Protein AF-A0A255HM75-F1 (afdb_monomer_lite)

pLDDT: mean 84.46, std 12.53, range [41.84, 95.75]

Secondary structure (DSSP, 8-state):
---TTS-S-----TTGGGTEEEEEEEEEE-TTSSSEEEEEEESSHHHHHHHHHHHH-HHHHHHHHTTTB-TTSPBPPEEEEEEEEE-TTSPEEEEEEEEEE-

Radius of gyration: 14.48 Å; chains: 1; bounding box: 38×29×44 Å

Sequence (102 aa):
MPLPQVSAMYEFSGTERATHGFAVLACTPNLSGNGHGLMIGGTSSVGTEAGMDFLLNRERLRAVLAKAVRPDGSVRPFEILLQCALRASGTTDVQVIGARIR

Foldseek 3Di:
DDDPQDDPDDDDDPVQLVFKWKKKWWWAQDPVNPGTDTDIDIPHPQRRVVSVVCVPPPVNVCVQQVVQQDPVRDGFIKMWMWIWGQDPVRDIDIDTRDMDGD

Structure (mmCIF, N/CA/C/O backbone):
data_AF-A0A255HM75-F1
#
_entry.id   AF-A0A255HM75-F1
#
loop_
_atom_site.group_PDB
_atom_site.id
_atom_site.type_symbol
_atom_site.label_atom_id
_atom_site.label_alt_id
_atom_site.label_comp_id
_atom_site.label_asym_id
_atom_site.label_entity_id
_atom_site.label_seq_id
_atom_site.pdbx_PDB_ins_code
_atom_site.Cartn_x
_atom_site.Cartn_y
_atom_site.Cartn_z
_atom_site.occupancy
_atom_site.B_iso_or_equiv
_atom_site.auth_seq_id
_atom_site.auth_comp_id
_atom_site.auth_asym_id
_atom_site.auth_atom_id
_atom_site.pdbx_PDB_model_num
ATOM 1 N N . MET A 1 1 ? 1.391 -17.332 7.923 1.00 41.84 1 MET A N 1
ATOM 2 C CA . MET A 1 1 ? 1.272 -17.889 6.560 1.00 41.84 1 MET A CA 1
ATOM 3 C C . MET A 1 1 ? 0.613 -16.858 5.656 1.00 41.84 1 MET A C 1
ATOM 5 O O . MET A 1 1 ? -0.269 -16.162 6.156 1.00 41.84 1 MET A O 1
ATOM 9 N N . PRO A 1 2 ? 1.019 -16.746 4.379 1.00 46.97 2 PRO A N 1
ATOM 10 C CA . PRO A 1 2 ? 0.271 -15.995 3.371 1.00 46.97 2 PRO A CA 1
ATOM 11 C C . PRO A 1 2 ? -1.150 -16.558 3.237 1.00 46.97 2 PRO A C 1
ATOM 13 O O . PRO A 1 2 ? -1.378 -17.738 3.508 1.00 46.97 2 PRO A O 1
ATOM 16 N N . LEU A 1 3 ? -2.111 -15.724 2.834 1.00 59.62 3 LEU A N 1
ATOM 17 C CA . LEU A 1 3 ? -3.429 -16.225 2.432 1.00 59.62 3 LEU A CA 1
ATOM 18 C C . LEU A 1 3 ? -3.267 -17.146 1.205 1.00 59.62 3 LEU A C 1
ATOM 20 O O . LEU A 1 3 ? -2.319 -16.939 0.449 1.00 59.62 3 LEU A O 1
ATOM 24 N N . PRO A 1 4 ? -4.190 -18.096 0.945 1.00 53.66 4 PRO A N 1
ATOM 25 C CA . PRO A 1 4 ? -4.064 -19.093 -0.134 1.00 53.66 4 PRO A CA 1
ATOM 26 C C . PRO A 1 4 ? -3.847 -18.534 -1.553 1.00 53.66 4 PRO A C 1
ATOM 28 O O . PRO A 1 4 ? -3.615 -19.294 -2.481 1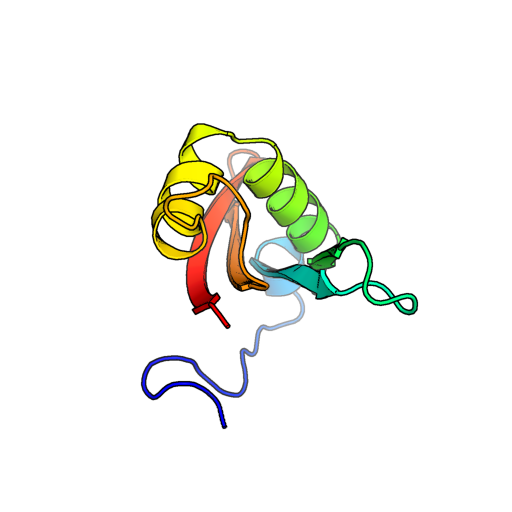.00 53.66 4 PRO A O 1
ATOM 31 N N . GLN A 1 5 ? -3.961 -17.216 -1.724 1.00 57.84 5 GLN A N 1
ATOM 32 C CA . GLN A 1 5 ? -3.948 -16.501 -3.002 1.00 57.84 5 GLN A CA 1
ATOM 33 C C . GLN A 1 5 ? -2.777 -15.503 -3.099 1.00 57.84 5 GLN A C 1
ATOM 35 O O . GLN A 1 5 ? -2.682 -14.767 -4.074 1.00 57.84 5 GLN A O 1
ATOM 40 N N . VAL A 1 6 ? -1.902 -15.445 -2.085 1.00 50.78 6 VAL A N 1
ATOM 41 C CA . VAL A 1 6 ? -0.773 -14.504 -2.008 1.00 50.78 6 VAL A CA 1
ATOM 42 C C . VAL A 1 6 ? 0.534 -15.296 -2.006 1.00 50.78 6 VAL A C 1
ATOM 44 O O . VAL A 1 6 ? 0.735 -16.151 -1.143 1.00 50.78 6 VAL A O 1
ATOM 47 N N . SER A 1 7 ? 1.428 -15.010 -2.956 1.00 74.88 7 SER A N 1
ATOM 48 C CA . SER A 1 7 ? 2.747 -15.650 -3.018 1.00 74.88 7 SER A CA 1
ATOM 49 C C . SER A 1 7 ? 3.621 -15.231 -1.838 1.00 74.88 7 SER A C 1
ATOM 51 O O . SER A 1 7 ? 3.587 -14.088 -1.387 1.00 74.88 7 SER A O 1
ATOM 53 N N . ALA A 1 8 ? 4.438 -16.163 -1.343 1.00 67.44 8 ALA A N 1
ATOM 54 C CA . ALA A 1 8 ? 5.392 -15.894 -0.266 1.00 67.44 8 ALA A CA 1
ATOM 55 C C . ALA A 1 8 ? 6.623 -15.100 -0.739 1.00 67.44 8 ALA A C 1
ATOM 57 O O . ALA A 1 8 ? 7.257 -14.419 0.062 1.00 67.44 8 ALA A O 1
ATOM 58 N N . MET A 1 9 ? 6.954 -15.186 -2.030 1.00 69.50 9 MET A N 1
ATOM 59 C CA . MET A 1 9 ? 8.060 -14.471 -2.661 1.00 69.50 9 MET A CA 1
ATOM 60 C C . MET A 1 9 ? 7.619 -13.926 -4.015 1.00 69.50 9 MET A C 1
ATOM 62 O O . MET A 1 9 ? 6.896 -14.591 -4.757 1.00 69.50 9 MET A O 1
ATOM 66 N N . TYR A 1 10 ? 8.090 -12.721 -4.323 1.00 65.69 10 TYR A N 1
ATOM 67 C CA . TYR A 1 10 ? 7.930 -12.086 -5.621 1.00 65.69 10 TYR A CA 1
ATOM 68 C C . TYR A 1 10 ? 9.319 -11.675 -6.115 1.00 65.69 10 TYR A C 1
ATOM 70 O O . TYR A 1 10 ? 9.947 -10.790 -5.533 1.00 65.69 10 TYR A O 1
ATOM 78 N N . GLU A 1 11 ? 9.820 -12.355 -7.145 1.00 66.44 11 GLU A N 1
ATOM 79 C CA . GLU A 1 11 ? 11.144 -12.102 -7.721 1.00 66.44 11 GLU A CA 1
ATOM 80 C C . GLU A 1 11 ? 11.056 -11.192 -8.950 1.00 66.44 11 GLU A C 1
ATOM 82 O O . GLU A 1 11 ? 10.060 -11.191 -9.671 1.00 66.44 11 GLU A O 1
ATOM 87 N N . PHE A 1 12 ? 12.113 -10.413 -9.179 1.00 64.25 12 PHE A N 1
ATOM 88 C CA . PHE A 1 12 ? 12.310 -9.615 -10.390 1.00 64.25 12 PHE A CA 1
ATOM 89 C C . PHE A 1 12 ? 13.806 -9.368 -10.619 1.00 64.25 12 PHE A C 1
ATOM 91 O O . PHE A 1 12 ? 14.591 -9.246 -9.668 1.00 64.25 12 PHE A O 1
ATOM 98 N N . SER A 1 13 ? 14.204 -9.280 -11.887 1.00 64.44 13 SER A N 1
ATOM 99 C CA . SER A 1 13 ? 15.591 -9.053 -12.310 1.00 64.44 13 SER A CA 1
ATOM 100 C C . SER A 1 13 ? 16.042 -7.589 -12.139 1.00 64.44 13 SER A C 1
ATOM 102 O O . SER A 1 13 ? 15.245 -6.677 -11.907 1.00 64.44 13 SER A O 1
ATOM 104 N N . GLY A 1 14 ? 17.352 -7.329 -12.241 1.00 60.41 14 GLY A N 1
ATOM 105 C CA . GLY A 1 14 ? 17.928 -5.988 -12.047 1.00 60.41 14 GLY A CA 1
ATOM 106 C C . GLY A 1 14 ? 17.473 -4.935 -13.070 1.00 60.41 14 GLY A C 1
ATOM 107 O O . GLY A 1 14 ? 17.343 -3.768 -12.716 1.00 60.41 14 GLY A O 1
ATOM 108 N N . THR A 1 15 ? 17.179 -5.329 -14.309 1.00 60.41 15 THR A N 1
ATOM 109 C CA . THR A 1 15 ? 16.600 -4.453 -15.345 1.00 60.41 15 THR A CA 1
ATOM 110 C C . THR A 1 15 ? 15.104 -4.218 -15.129 1.00 60.41 15 THR A C 1
ATOM 112 O O . THR A 1 15 ? 14.610 -3.121 -15.387 1.00 60.41 15 THR A O 1
ATOM 115 N N . GLU A 1 16 ? 14.386 -5.201 -14.580 1.00 60.25 16 GLU A N 1
ATOM 116 C CA . GLU A 1 16 ? 12.980 -5.047 -14.191 1.00 60.25 16 GLU A CA 1
ATOM 117 C C . GLU A 1 16 ? 12.808 -4.118 -12.985 1.00 60.25 16 GLU A C 1
ATOM 119 O O . GLU A 1 16 ? 11.821 -3.399 -12.950 1.00 60.25 16 GLU A O 1
ATOM 124 N N . ARG A 1 17 ? 13.778 -4.009 -12.061 1.00 58.91 17 ARG A N 1
ATOM 125 C CA . ARG A 1 17 ? 13.734 -3.061 -10.915 1.00 58.91 17 ARG A CA 1
ATOM 126 C C . ARG A 1 17 ? 13.451 -1.614 -11.284 1.00 58.91 17 ARG A C 1
ATOM 128 O O . ARG A 1 17 ? 12.870 -0.882 -10.483 1.00 58.91 17 ARG A O 1
ATOM 135 N N . ALA A 1 18 ? 13.923 -1.190 -12.453 1.00 65.25 18 ALA A N 1
ATOM 136 C CA . ALA A 1 18 ? 13.749 0.178 -12.920 1.00 65.25 18 ALA A CA 1
ATOM 137 C C . ALA A 1 18 ? 12.303 0.461 -13.349 1.00 65.25 18 ALA A C 1
ATOM 139 O O . ALA A 1 18 ? 11.885 1.614 -13.371 1.00 65.25 18 ALA A O 1
ATOM 140 N N . THR A 1 19 ? 11.542 -0.583 -13.692 1.00 70.69 19 THR A N 1
ATOM 141 C CA . THR A 1 19 ? 10.196 -0.454 -14.261 1.00 70.69 19 THR A CA 1
ATOM 142 C C . THR A 1 19 ? 9.127 -1.239 -13.514 1.00 70.69 19 THR A C 1
ATOM 144 O O . THR A 1 19 ? 7.953 -1.041 -13.780 1.00 70.69 19 THR A O 1
ATOM 147 N N . HIS A 1 20 ? 9.494 -2.103 -12.575 1.00 80.56 20 HIS A N 1
ATOM 148 C CA . HIS A 1 20 ? 8.602 -2.954 -11.803 1.00 80.56 20 HIS A CA 1
ATOM 149 C C . HIS A 1 20 ? 9.039 -2.968 -10.337 1.00 80.56 20 HIS A C 1
ATOM 151 O O . HIS A 1 20 ? 10.228 -2.969 -10.009 1.00 80.56 20 HIS A O 1
ATOM 157 N N . GLY A 1 21 ? 8.063 -2.982 -9.439 1.00 87.56 21 GLY A N 1
ATOM 158 C CA . GLY A 1 21 ? 8.301 -3.049 -8.005 1.00 87.56 21 GLY A CA 1
ATOM 159 C C . GLY A 1 21 ? 7.044 -3.424 -7.242 1.00 87.56 21 GLY A C 1
ATOM 160 O O . GLY A 1 21 ? 5.963 -3.558 -7.814 1.00 87.56 21 GLY A O 1
ATOM 161 N N . PHE A 1 22 ? 7.193 -3.577 -5.935 1.00 92.12 22 PHE A N 1
ATOM 162 C CA . PHE A 1 22 ? 6.078 -3.780 -5.022 1.00 92.12 22 PHE A CA 1
ATOM 163 C C . PHE A 1 22 ? 6.052 -2.672 -3.987 1.00 92.12 22 PHE A C 1
ATOM 165 O O . PHE A 1 22 ? 7.094 -2.099 -3.660 1.00 92.12 22 PHE A O 1
ATOM 172 N N . ALA A 1 23 ? 4.869 -2.407 -3.450 1.00 95.12 23 ALA A N 1
ATOM 173 C CA . ALA A 1 23 ? 4.694 -1.524 -2.312 1.00 95.12 23 ALA A CA 1
ATOM 174 C C . ALA A 1 23 ? 3.736 -2.132 -1.297 1.00 95.12 23 ALA A C 1
ATOM 176 O O . ALA A 1 23 ? 2.775 -2.813 -1.658 1.00 95.12 23 ALA A O 1
ATOM 177 N N . VAL A 1 24 ? 3.992 -1.866 -0.022 1.00 95.75 24 VAL A N 1
ATOM 178 C CA . VAL A 1 24 ? 3.087 -2.209 1.071 1.00 95.75 24 VAL A CA 1
ATOM 179 C C . VAL A 1 24 ? 2.574 -0.931 1.709 1.00 95.75 24 VAL A C 1
ATOM 181 O O . VAL A 1 24 ? 3.357 -0.043 2.044 1.00 95.75 24 VAL A O 1
ATOM 184 N N . LEU A 1 25 ? 1.256 -0.864 1.894 1.00 95.38 25 LEU A N 1
ATOM 185 C CA . LEU A 1 25 ? 0.595 0.128 2.735 1.00 95.38 25 LEU A CA 1
ATOM 186 C C . LEU A 1 25 ? 0.063 -0.592 3.969 1.00 95.38 25 LEU A C 1
ATOM 188 O O . LEU A 1 25 ? -0.735 -1.523 3.842 1.00 95.38 25 LEU A O 1
ATOM 192 N N . ALA A 1 26 ? 0.487 -0.165 5.153 1.00 95.19 26 ALA A N 1
ATOM 193 C CA . ALA A 1 26 ? 0.097 -0.790 6.409 1.00 95.19 26 ALA A CA 1
ATOM 194 C C . ALA A 1 26 ? -0.428 0.246 7.403 1.00 95.19 26 ALA A C 1
ATOM 196 O O . ALA A 1 26 ? 0.272 1.193 7.749 1.00 95.19 26 ALA A O 1
ATOM 197 N N . CYS A 1 27 ? -1.652 0.046 7.886 1.00 94.12 27 CYS A N 1
ATOM 198 C CA . CYS A 1 27 ? -2.209 0.778 9.018 1.00 94.12 27 CYS A CA 1
ATOM 199 C C . CYS A 1 27 ? -2.118 -0.114 10.256 1.00 94.12 27 CYS A C 1
ATOM 201 O O . CYS A 1 27 ? -2.788 -1.148 10.328 1.00 94.12 27 CYS A O 1
ATOM 203 N N . THR A 1 28 ? -1.282 0.265 11.220 1.00 93.06 28 THR A N 1
ATOM 204 C CA . THR A 1 28 ? -1.003 -0.524 12.428 1.00 93.06 28 THR A CA 1
ATOM 205 C C . THR A 1 28 ? -1.297 0.291 13.682 1.00 93.06 28 THR A C 1
ATOM 207 O O . THR A 1 28 ? -1.073 1.499 13.667 1.00 93.06 28 THR A O 1
ATOM 210 N N . PRO A 1 29 ? -1.746 -0.318 14.793 1.00 92.62 29 PRO A N 1
ATOM 211 C CA . PRO A 1 29 ? -1.834 0.385 16.071 1.00 92.62 29 PRO A CA 1
ATOM 212 C C . PRO A 1 29 ? -0.494 1.027 16.448 1.00 92.62 29 PRO A C 1
ATOM 214 O O . PRO A 1 29 ? 0.567 0.448 16.204 1.00 92.62 29 PRO A O 1
ATOM 217 N N . ASN A 1 30 ? -0.539 2.227 17.022 1.00 91.06 30 ASN A N 1
ATOM 218 C CA . ASN A 1 30 ? 0.649 2.868 17.578 1.00 91.06 30 ASN A CA 1
ATOM 219 C C . ASN A 1 30 ? 1.084 2.183 18.888 1.00 91.06 30 ASN A C 1
ATOM 221 O O . ASN A 1 30 ? 0.344 1.392 19.475 1.00 91.06 30 ASN A O 1
ATOM 225 N N . LEU A 1 31 ? 2.289 2.507 19.366 1.00 89.88 31 LEU A N 1
ATOM 226 C CA . LEU A 1 31 ? 2.864 1.885 20.568 1.00 89.88 31 LEU A CA 1
ATOM 227 C C . LEU A 1 31 ? 2.038 2.135 21.842 1.00 89.88 31 LEU A C 1
ATOM 229 O O . LEU A 1 31 ? 2.066 1.319 22.755 1.00 89.88 31 LEU A O 1
ATOM 233 N N . SER A 1 32 ? 1.295 3.243 21.900 1.00 91.88 32 SER A N 1
ATOM 234 C CA . SER A 1 32 ? 0.415 3.595 23.019 1.00 91.88 32 SER A CA 1
ATOM 235 C C . SER A 1 32 ? -0.985 2.975 22.931 1.00 91.88 32 SER A C 1
ATOM 237 O O . SER A 1 32 ? -1.778 3.152 23.851 1.00 91.88 32 SER A O 1
ATOM 239 N N . GLY A 1 33 ? -1.324 2.281 21.839 1.00 86.00 33 GLY A N 1
ATOM 240 C CA . GLY A 1 33 ? -2.625 1.634 21.632 1.00 86.00 33 GLY A CA 1
ATOM 241 C C . GLY A 1 33 ? -3.819 2.582 21.450 1.00 86.00 33 GLY A C 1
ATOM 242 O O . GLY A 1 33 ? -4.954 2.121 21.370 1.00 86.00 33 GLY A O 1
ATOM 243 N N . ASN A 1 34 ? -3.591 3.894 21.372 1.00 88.69 34 ASN A N 1
ATOM 244 C CA . ASN A 1 34 ? -4.635 4.924 21.284 1.00 88.69 34 ASN A CA 1
ATOM 245 C C . ASN A 1 34 ? -4.719 5.597 19.904 1.00 88.69 34 ASN A C 1
ATOM 247 O O . ASN A 1 34 ? -5.402 6.605 19.737 1.00 88.69 34 ASN A O 1
ATOM 251 N N . GLY A 1 35 ? -4.010 5.062 18.916 1.00 89.50 35 GLY A N 1
ATOM 252 C CA . GLY A 1 35 ? -3.978 5.593 17.563 1.00 89.50 35 GLY A CA 1
ATOM 253 C C . GLY A 1 35 ? -3.391 4.592 16.581 1.00 89.50 35 GLY A C 1
ATOM 254 O O . GLY A 1 35 ? -3.139 3.437 16.922 1.00 89.50 35 GLY A O 1
ATOM 255 N N . HIS A 1 36 ? -3.164 5.050 15.353 1.00 91.25 36 HIS A N 1
ATOM 256 C CA . HIS A 1 36 ? -2.595 4.235 14.286 1.00 91.25 36 HIS A CA 1
ATOM 257 C C . HIS A 1 36 ? -1.403 4.944 13.645 1.00 91.25 36 HIS A C 1
ATOM 259 O O . HIS A 1 36 ? -1.392 6.167 13.521 1.00 91.25 36 HIS A O 1
ATOM 265 N N . GLY A 1 37 ? -0.413 4.162 13.229 1.00 93.31 37 GLY A N 1
ATOM 266 C CA . GLY A 1 37 ? 0.607 4.565 12.275 1.00 93.31 37 GLY A CA 1
ATOM 267 C C . GLY A 1 37 ? 0.230 4.062 10.887 1.00 93.31 37 GLY A C 1
ATOM 268 O O . GLY A 1 37 ? -0.179 2.910 10.735 1.00 93.31 37 GLY A O 1
ATOM 269 N N . LEU A 1 38 ? 0.366 4.926 9.885 1.00 93.38 38 LEU A N 1
ATOM 270 C CA . LEU A 1 38 ? 0.281 4.542 8.483 1.00 93.38 38 LEU A CA 1
ATOM 271 C C . LEU A 1 38 ? 1.696 4.488 7.915 1.00 93.38 38 LEU A C 1
ATOM 273 O O . LEU A 1 38 ? 2.422 5.478 7.955 1.00 93.38 38 LEU A O 1
ATOM 277 N N . MET A 1 39 ? 2.077 3.325 7.407 1.00 94.12 39 MET A N 1
ATOM 278 C CA . MET A 1 39 ? 3.404 3.057 6.879 1.00 94.12 39 MET A CA 1
ATOM 279 C C . MET A 1 39 ? 3.313 2.690 5.403 1.00 94.12 39 MET A C 1
ATOM 281 O O . MET A 1 39 ? 2.382 2.005 4.977 1.00 94.12 39 MET A O 1
ATOM 285 N N . ILE A 1 40 ? 4.285 3.169 4.632 1.00 94.69 40 ILE A N 1
ATOM 286 C CA . ILE A 1 40 ? 4.366 2.984 3.186 1.00 94.69 40 ILE A CA 1
ATOM 287 C C . ILE A 1 40 ? 5.805 2.603 2.883 1.00 94.69 40 ILE A C 1
ATOM 289 O O . ILE A 1 40 ? 6.734 3.271 3.339 1.00 94.69 40 ILE A O 1
ATOM 293 N N . GLY A 1 41 ? 5.996 1.519 2.144 1.00 94.00 41 GLY A N 1
ATOM 294 C CA . GLY A 1 41 ? 7.328 1.060 1.776 1.00 94.00 41 GLY A CA 1
ATOM 295 C C . GLY A 1 41 ? 7.311 0.343 0.442 1.00 94.00 41 GLY A C 1
ATOM 296 O O . GLY A 1 41 ? 6.554 -0.611 0.266 1.00 94.00 41 GLY A O 1
ATOM 297 N N . GLY A 1 42 ? 8.143 0.807 -0.486 1.00 92.38 42 GLY A N 1
ATOM 298 C CA . GLY A 1 42 ?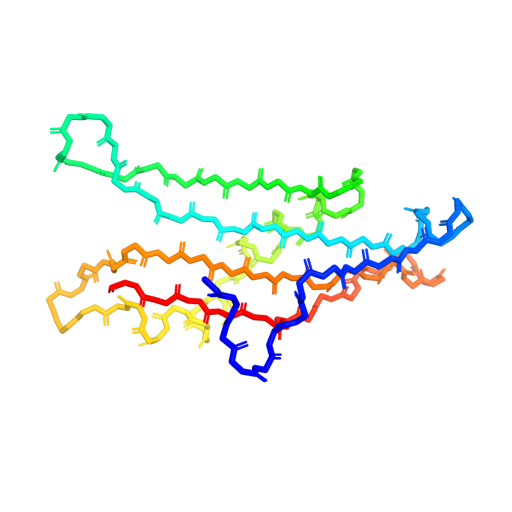 8.390 0.157 -1.764 1.00 92.38 42 GLY A CA 1
ATOM 299 C C . GLY A 1 42 ? 9.678 -0.664 -1.773 1.00 92.38 42 GLY A C 1
ATOM 300 O O . GLY A 1 42 ? 10.624 -0.377 -1.042 1.00 92.38 42 GLY A O 1
ATOM 301 N N . THR A 1 43 ? 9.752 -1.658 -2.657 1.00 91.25 43 THR A N 1
ATOM 302 C CA . THR A 1 43 ? 10.995 -2.400 -2.949 1.00 91.25 43 THR A CA 1
ATOM 303 C C . THR A 1 43 ? 11.960 -1.620 -3.855 1.00 91.25 43 THR A C 1
ATOM 305 O O . THR A 1 43 ? 13.069 -2.079 -4.123 1.00 91.25 43 THR A O 1
ATOM 308 N N . SER A 1 44 ? 11.531 -0.461 -4.359 1.00 86.12 44 SER A N 1
ATOM 309 C CA . SER A 1 44 ? 12.297 0.498 -5.159 1.00 86.12 44 SER A CA 1
ATOM 310 C C . SER A 1 44 ? 11.712 1.903 -4.975 1.00 86.12 44 SER A C 1
ATOM 312 O O . SER A 1 44 ? 10.608 2.050 -4.443 1.00 86.12 44 SER A O 1
ATOM 314 N N . SER A 1 45 ? 12.4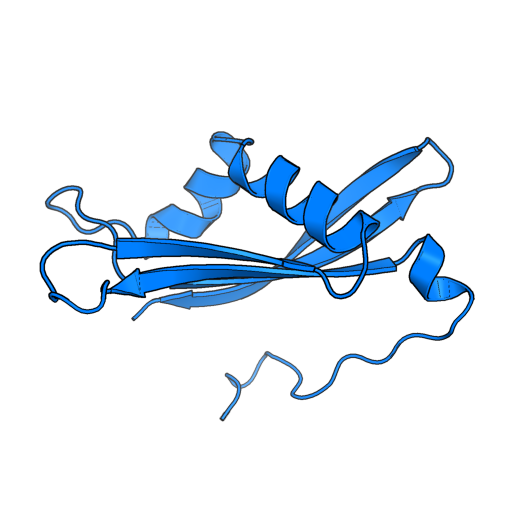14 2.941 -5.442 1.00 85.81 45 SER A N 1
ATOM 315 C CA . SER A 1 45 ? 11.890 4.316 -5.427 1.00 85.81 45 SER A CA 1
ATOM 316 C C . SER A 1 45 ? 10.570 4.434 -6.196 1.00 85.81 45 SER A C 1
ATOM 318 O O . SER A 1 45 ? 9.622 5.010 -5.674 1.00 85.81 45 SER A O 1
ATOM 320 N N . VAL A 1 46 ? 10.479 3.789 -7.370 1.00 84.81 46 VAL A N 1
ATOM 321 C CA . VAL A 1 46 ? 9.248 3.712 -8.181 1.00 84.81 46 VAL A CA 1
ATOM 322 C C . VAL A 1 46 ? 8.112 3.060 -7.393 1.00 84.81 46 VAL A C 1
ATOM 324 O O . VAL A 1 46 ? 6.986 3.542 -7.425 1.00 84.81 46 VAL A O 1
ATOM 327 N N . GLY A 1 47 ? 8.393 1.981 -6.654 1.00 89.50 47 GLY A N 1
ATOM 328 C CA . GLY A 1 47 ? 7.395 1.334 -5.802 1.00 89.50 47 GLY A CA 1
ATOM 329 C C . GLY A 1 47 ? 6.894 2.254 -4.686 1.00 89.50 47 GLY A C 1
ATOM 330 O O . GLY A 1 47 ? 5.691 2.346 -4.460 1.00 89.50 47 GLY A O 1
ATOM 331 N N . THR A 1 48 ? 7.795 2.968 -4.007 1.00 91.38 48 THR A N 1
ATOM 332 C CA . THR A 1 48 ? 7.414 3.895 -2.928 1.00 91.38 48 THR A CA 1
ATOM 333 C C . THR A 1 48 ? 6.558 5.044 -3.458 1.00 91.38 48 THR A C 1
ATOM 335 O O . THR A 1 48 ? 5.517 5.335 -2.874 1.00 91.38 48 THR A O 1
ATOM 338 N N . GLU A 1 49 ? 6.951 5.656 -4.576 1.00 90.69 49 GLU A N 1
ATOM 339 C CA . GLU A 1 49 ? 6.194 6.732 -5.228 1.00 90.69 49 GLU A CA 1
ATOM 340 C C . GLU A 1 49 ? 4.811 6.249 -5.682 1.00 90.69 49 GLU A C 1
ATOM 342 O O . GLU A 1 49 ? 3.796 6.835 -5.319 1.00 90.69 49 GLU A O 1
ATOM 347 N N . ALA A 1 50 ? 4.739 5.093 -6.343 1.00 91.06 50 ALA A N 1
ATOM 348 C CA . ALA A 1 50 ? 3.473 4.491 -6.751 1.00 91.06 50 ALA A CA 1
ATOM 349 C C . ALA A 1 50 ? 2.553 4.154 -5.564 1.00 91.06 50 ALA A C 1
ATOM 351 O O . ALA A 1 50 ? 1.331 4.297 -5.647 1.00 91.06 50 ALA A O 1
ATOM 352 N N . GLY A 1 51 ? 3.132 3.701 -4.447 1.00 93.56 51 GLY A N 1
ATOM 353 C CA . GLY A 1 51 ? 2.407 3.464 -3.201 1.00 93.56 51 GLY A CA 1
ATOM 354 C C . GLY A 1 51 ? 1.847 4.753 -2.595 1.00 93.56 51 GLY A C 1
ATOM 355 O O . GLY A 1 51 ? 0.704 4.758 -2.132 1.00 93.56 51 GLY A O 1
ATOM 356 N N . MET A 1 52 ? 2.612 5.849 -2.647 1.00 93.56 52 MET A N 1
ATOM 357 C CA . MET A 1 52 ? 2.147 7.184 -2.255 1.00 93.56 52 MET A CA 1
ATOM 358 C C . MET A 1 52 ? 1.004 7.671 -3.148 1.00 93.56 52 MET A C 1
ATOM 360 O O . MET A 1 52 ? -0.032 8.088 -2.632 1.00 93.56 52 MET A O 1
ATOM 364 N N . ASP A 1 53 ? 1.147 7.561 -4.467 1.00 92.69 53 ASP A N 1
ATOM 365 C CA . ASP A 1 53 ? 0.117 7.969 -5.427 1.00 92.69 53 ASP A CA 1
ATOM 366 C C . ASP A 1 53 ? -1.186 7.193 -5.226 1.00 92.69 53 ASP A C 1
ATOM 368 O O . ASP A 1 53 ? -2.280 7.765 -5.228 1.00 92.69 53 ASP A O 1
ATOM 372 N N . PHE A 1 54 ? -1.083 5.880 -4.999 1.00 92.94 54 PHE A N 1
ATOM 373 C CA . PHE A 1 54 ? -2.237 5.046 -4.684 1.00 92.94 54 PHE A CA 1
ATOM 374 C C . PHE A 1 54 ? -2.929 5.498 -3.394 1.00 92.94 54 PHE A C 1
ATOM 376 O O . PHE A 1 54 ? -4.157 5.587 -3.366 1.00 92.94 54 PHE A O 1
ATOM 383 N N . LEU A 1 55 ? -2.159 5.800 -2.341 1.00 92.50 55 LEU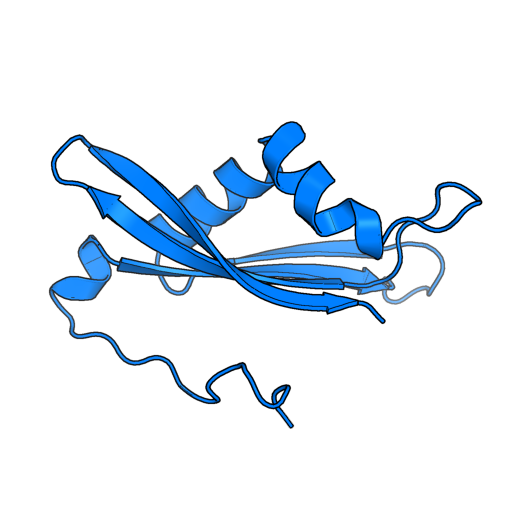 A N 1
ATOM 384 C CA . LEU A 1 55 ? -2.701 6.277 -1.069 1.00 92.50 55 LEU A CA 1
ATOM 385 C C . LEU A 1 55 ? -3.438 7.614 -1.226 1.00 92.50 55 LEU A C 1
ATOM 387 O O . LEU A 1 55 ? -4.496 7.809 -0.629 1.00 92.50 55 LEU A O 1
ATOM 391 N N . LEU A 1 56 ? -2.885 8.534 -2.014 1.00 92.50 56 LEU A N 1
ATOM 392 C CA . LEU A 1 56 ? -3.465 9.860 -2.231 1.00 92.50 56 LEU A CA 1
ATOM 393 C C . LEU A 1 56 ? -4.667 9.827 -3.190 1.00 92.50 56 LEU A C 1
ATOM 395 O O . LEU A 1 56 ? -5.494 10.742 -3.185 1.00 92.50 56 LEU A O 1
ATOM 399 N N . ASN A 1 57 ? -4.831 8.755 -3.970 1.00 92.62 57 ASN A N 1
ATOM 400 C CA . ASN A 1 57 ? -6.007 8.546 -4.805 1.00 92.62 57 ASN A CA 1
ATOM 401 C C . ASN A 1 57 ? -7.199 8.031 -3.979 1.00 92.62 57 ASN A C 1
ATOM 403 O O . ASN A 1 57 ? -7.389 6.828 -3.780 1.00 92.62 57 ASN A O 1
ATOM 407 N N . ARG A 1 58 ? -8.051 8.964 -3.539 1.00 90.25 58 ARG A N 1
ATOM 408 C CA . ARG A 1 58 ? -9.209 8.693 -2.671 1.00 90.25 58 ARG A CA 1
ATOM 409 C C . ARG A 1 58 ? -10.136 7.589 -3.186 1.00 90.25 58 ARG A C 1
ATOM 411 O O . ARG A 1 58 ? -10.580 6.772 -2.384 1.00 90.25 58 ARG A O 1
ATOM 418 N N . GLU A 1 59 ? -10.437 7.562 -4.483 1.00 91.69 59 GLU A N 1
ATOM 419 C CA . GLU A 1 59 ? -11.355 6.572 -5.066 1.00 91.69 59 GLU A CA 1
ATOM 420 C C . GLU A 1 59 ? -10.750 5.165 -5.033 1.00 91.69 59 GLU A C 1
ATOM 422 O O . GLU A 1 59 ? -11.381 4.218 -4.555 1.00 91.69 59 GLU A O 1
ATOM 427 N N . ARG A 1 60 ? -9.484 5.035 -5.454 1.00 90.50 60 ARG A N 1
ATOM 428 C CA . ARG A 1 60 ? -8.759 3.755 -5.420 1.00 90.50 60 ARG A CA 1
ATOM 429 C C . ARG A 1 60 ? -8.584 3.245 -3.993 1.00 90.50 60 ARG A C 1
ATOM 431 O O . ARG A 1 60 ? -8.848 2.073 -3.725 1.00 90.50 60 ARG A O 1
ATOM 438 N N . LEU A 1 61 ? -8.206 4.125 -3.066 1.00 89.50 61 LEU A N 1
ATOM 439 C CA . LEU A 1 61 ? -8.050 3.767 -1.661 1.00 89.50 61 LEU A CA 1
ATOM 440 C C . LEU A 1 61 ? -9.388 3.339 -1.045 1.00 89.50 61 LEU A C 1
ATOM 442 O O . LEU A 1 61 ? -9.461 2.304 -0.381 1.00 89.50 61 LEU A O 1
ATOM 446 N N . ARG A 1 62 ? -10.467 4.093 -1.289 1.00 89.44 62 ARG A N 1
ATOM 447 C CA . ARG A 1 62 ? -11.803 3.786 -0.761 1.00 89.44 62 ARG A CA 1
ATOM 448 C C . ARG A 1 62 ? -12.292 2.411 -1.212 1.00 89.44 62 ARG A C 1
ATOM 450 O O . ARG A 1 62 ? -12.876 1.699 -0.397 1.00 89.44 62 ARG A O 1
ATOM 457 N N . ALA A 1 63 ? -12.029 2.018 -2.458 1.00 88.50 63 ALA A N 1
ATOM 458 C CA . ALA A 1 63 ? -12.409 0.700 -2.969 1.00 88.50 63 ALA A CA 1
ATOM 459 C C . ALA A 1 63 ? -11.788 -0.450 -2.152 1.00 88.50 63 ALA A C 1
ATOM 461 O O . ALA A 1 63 ? -12.451 -1.456 -1.893 1.00 88.50 63 ALA A O 1
ATOM 462 N N . VAL A 1 64 ? -10.547 -0.287 -1.683 1.00 86.50 64 VAL A N 1
ATOM 463 C CA . VAL A 1 64 ? -9.869 -1.288 -0.842 1.00 86.50 64 VAL A CA 1
ATOM 464 C C . VAL A 1 64 ? -10.301 -1.180 0.621 1.00 86.50 64 VAL A C 1
ATOM 466 O O . VAL A 1 64 ? -10.575 -2.193 1.271 1.00 86.50 64 VAL A O 1
ATOM 469 N N . LEU A 1 65 ? -10.424 0.045 1.138 1.00 88.31 65 LEU A N 1
ATOM 470 C CA . LEU A 1 65 ? -10.797 0.301 2.530 1.00 88.31 65 LEU A CA 1
ATOM 471 C C . LEU A 1 65 ? -12.267 0.034 2.839 1.00 88.31 65 LEU A C 1
ATOM 473 O O . LEU A 1 65 ? -12.603 -0.090 4.014 1.00 88.31 65 LEU A O 1
ATOM 477 N N . ALA A 1 66 ? -13.136 -0.129 1.840 1.00 88.88 66 ALA A N 1
ATOM 478 C CA . ALA A 1 66 ? -14.543 -0.473 2.053 1.00 88.88 66 ALA A CA 1
ATOM 479 C C . ALA A 1 66 ? -14.721 -1.706 2.960 1.00 88.88 66 ALA A C 1
ATOM 481 O O . ALA A 1 66 ? -15.690 -1.793 3.706 1.00 88.88 66 ALA A O 1
ATOM 482 N N . LYS A 1 67 ? -13.757 -2.638 2.944 1.00 84.81 67 LYS A N 1
ATOM 483 C CA . LYS A 1 67 ? -13.740 -3.820 3.822 1.00 84.81 67 LYS A CA 1
ATOM 484 C C . LYS A 1 67 ? -13.111 -3.557 5.197 1.00 84.81 67 LYS A C 1
ATOM 486 O O . LYS A 1 67 ? -13.334 -4.330 6.126 1.00 84.81 67 LYS A O 1
ATOM 491 N N . ALA A 1 68 ? -12.303 -2.508 5.330 1.00 88.25 68 ALA A N 1
ATOM 492 C CA . ALA A 1 68 ? -11.587 -2.138 6.550 1.00 88.25 68 ALA A CA 1
ATOM 493 C C . ALA A 1 68 ? -12.377 -1.174 7.446 1.00 88.25 68 ALA A C 1
ATOM 495 O O . ALA A 1 68 ? -12.178 -1.180 8.660 1.00 88.25 68 ALA A O 1
ATOM 496 N N . VAL A 1 69 ? -13.264 -0.365 6.865 1.00 91.06 69 VAL A N 1
ATOM 497 C CA . VAL A 1 69 ? -14.111 0.587 7.594 1.00 91.06 69 VAL A CA 1
ATOM 498 C C . VAL A 1 69 ? -15.189 -0.168 8.376 1.00 91.06 69 VAL A C 1
ATOM 500 O O . VAL A 1 69 ? -15.896 -1.017 7.834 1.00 91.06 69 VAL A O 1
ATOM 503 N N . ARG A 1 70 ? -15.295 0.122 9.672 1.00 88.00 70 ARG A N 1
ATOM 504 C CA . ARG A 1 70 ? -16.345 -0.378 10.562 1.00 88.00 70 ARG A CA 1
ATOM 505 C C . ARG A 1 70 ? -17.627 0.456 10.405 1.00 88.00 70 ARG A C 1
ATOM 507 O O . ARG A 1 70 ? -17.557 1.594 9.941 1.00 88.00 70 ARG A O 1
ATOM 514 N N . PRO A 1 71 ? -18.793 -0.054 10.848 1.00 89.19 71 PRO A N 1
ATOM 515 C CA . PRO A 1 71 ? -20.041 0.716 10.847 1.00 89.19 71 PRO A CA 1
ATOM 516 C C . PRO A 1 71 ? -19.965 2.040 11.624 1.00 89.19 71 PRO A C 1
ATOM 518 O O . PRO A 1 71 ? -20.665 2.984 11.282 1.00 89.19 71 PRO A O 1
ATOM 521 N N . ASP A 1 72 ? -19.099 2.120 12.639 1.00 89.62 72 ASP A N 1
ATOM 522 C CA . ASP A 1 72 ? -18.855 3.329 13.437 1.00 89.62 72 ASP A CA 1
ATOM 523 C C . ASP A 1 72 ? -17.916 4.350 12.756 1.00 89.62 72 ASP A C 1
ATOM 525 O O . ASP A 1 72 ? -17.602 5.388 13.333 1.00 89.62 72 ASP A O 1
ATOM 529 N N . GLY A 1 73 ? -17.450 4.062 11.536 1.00 85.62 73 GLY A N 1
ATOM 530 C CA . GLY A 1 73 ? -16.537 4.910 10.770 1.00 85.62 73 GLY A CA 1
ATOM 531 C C . GLY A 1 73 ? -15.056 4.735 11.117 1.00 85.62 73 GLY A C 1
ATOM 532 O O . GLY A 1 73 ? -14.204 5.292 10.422 1.00 85.62 73 GLY A O 1
ATOM 533 N N . SER A 1 74 ? -14.712 3.942 12.136 1.00 87.31 74 SER A N 1
ATOM 534 C CA . SER A 1 74 ? -13.316 3.622 12.444 1.00 87.31 74 SER A CA 1
ATOM 535 C C . SER A 1 74 ? -12.718 2.664 11.411 1.00 87.31 74 SER A C 1
ATOM 537 O O . SER A 1 74 ? -13.411 1.853 10.796 1.00 87.31 74 SER A O 1
ATOM 539 N N . VAL A 1 75 ? -11.400 2.727 11.218 1.00 88.38 75 VAL A N 1
ATOM 540 C CA . VAL A 1 75 ? -10.684 1.861 10.271 1.00 88.38 75 VAL A CA 1
ATOM 541 C C . VAL A 1 75 ? -9.977 0.751 11.039 1.00 88.38 75 VAL A C 1
ATOM 543 O O . VAL A 1 75 ? -9.288 1.003 12.028 1.00 88.38 75 VAL A O 1
ATOM 546 N N . ARG A 1 76 ? -10.164 -0.497 10.608 1.00 91.75 76 ARG A N 1
ATOM 547 C CA . ARG A 1 76 ? -9.425 -1.650 11.136 1.00 91.75 76 ARG A CA 1
ATOM 548 C C . ARG A 1 76 ? -7.980 -1.630 10.644 1.00 91.75 76 ARG A C 1
ATOM 550 O O . ARG A 1 76 ? -7.758 -1.211 9.508 1.00 91.75 76 ARG A O 1
ATOM 557 N N . PRO A 1 77 ? -7.012 -2.130 11.433 1.00 93.50 77 PRO A N 1
ATOM 558 C CA . PRO A 1 77 ? -5.661 -2.336 10.938 1.00 93.50 77 PRO A CA 1
ATOM 559 C C . PRO A 1 77 ? -5.677 -3.158 9.649 1.00 93.50 77 PRO A C 1
ATOM 561 O O . PRO A 1 77 ? -6.413 -4.146 9.533 1.00 93.50 77 PRO A O 1
ATOM 564 N N . PHE A 1 78 ? -4.871 -2.748 8.678 1.00 93.88 78 PHE A N 1
ATOM 565 C CA . PHE A 1 78 ? -4.839 -3.380 7.367 1.00 93.88 78 PHE A CA 1
ATOM 566 C C . PHE A 1 78 ? -3.432 -3.397 6.787 1.00 93.88 78 PHE A C 1
ATOM 568 O O . PHE A 1 78 ? -2.600 -2.561 7.126 1.00 93.88 78 PHE A O 1
ATOM 575 N N . GLU A 1 79 ? -3.204 -4.334 5.875 1.00 95.31 79 GLU A N 1
ATOM 576 C CA . GLU A 1 79 ? -2.016 -4.436 5.031 1.00 95.31 79 GLU A CA 1
ATOM 577 C C . GLU A 1 79 ? -2.493 -4.603 3.583 1.00 95.31 79 GLU A C 1
ATOM 579 O O . GLU A 1 79 ? -3.321 -5.473 3.296 1.00 95.31 79 GLU A O 1
ATOM 584 N N . ILE A 1 80 ? -2.002 -3.768 2.672 1.00 94.81 80 ILE A N 1
ATOM 585 C CA . ILE A 1 80 ? -2.301 -3.827 1.238 1.00 94.81 80 ILE A CA 1
ATOM 586 C C . ILE A 1 80 ? -0.981 -4.022 0.506 1.00 94.81 80 ILE A C 1
ATOM 588 O O . ILE A 1 80 ? -0.050 -3.244 0.709 1.00 94.81 80 ILE A O 1
ATOM 592 N N . LEU A 1 81 ? -0.916 -5.044 -0.343 1.00 95.56 81 LEU A N 1
ATOM 593 C CA . LEU A 1 81 ? 0.209 -5.303 -1.231 1.00 95.56 81 LEU A CA 1
ATOM 594 C C . LEU A 1 81 ? -0.142 -4.828 -2.640 1.00 95.56 81 LEU A C 1
ATOM 596 O O . LEU A 1 81 ? -1.136 -5.265 -3.232 1.00 95.56 81 LEU A O 1
ATOM 600 N N . LEU A 1 82 ? 0.700 -3.950 -3.166 1.00 94.62 82 LEU A N 1
ATOM 601 C CA . LEU A 1 82 ? 0.602 -3.393 -4.503 1.00 94.62 82 LEU A CA 1
ATOM 602 C C . LEU A 1 82 ? 1.705 -3.963 -5.387 1.00 94.62 82 LEU A C 1
ATOM 604 O O . LEU A 1 82 ? 2.860 -4.041 -4.96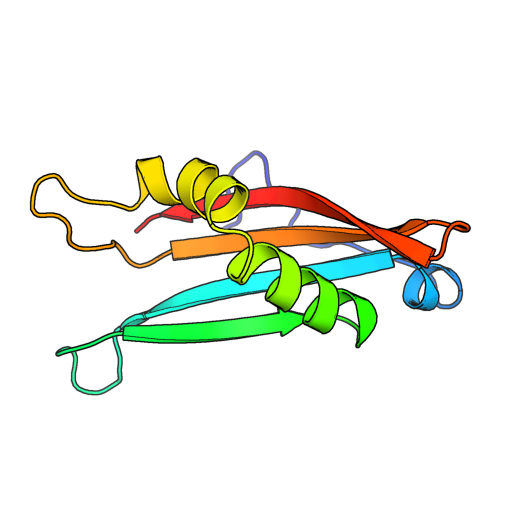8 1.00 94.62 82 LEU A O 1
ATOM 608 N N . GLN A 1 83 ? 1.348 -4.295 -6.622 1.00 92.88 83 GLN A N 1
ATOM 609 C CA . GLN A 1 83 ? 2.287 -4.444 -7.723 1.00 92.88 83 GLN A CA 1
ATOM 610 C C . GLN A 1 83 ? 2.306 -3.139 -8.518 1.00 92.88 83 GLN A C 1
ATOM 612 O O . GLN A 1 83 ? 1.253 -2.601 -8.866 1.00 92.88 83 GLN A O 1
ATOM 617 N N . CYS A 1 84 ? 3.501 -2.637 -8.796 1.00 91.44 84 CYS A N 1
ATOM 618 C CA . CYS A 1 84 ? 3.737 -1.362 -9.455 1.00 91.44 84 CYS A CA 1
ATOM 619 C C . CYS A 1 84 ? 4.523 -1.604 -10.741 1.00 91.44 84 CYS A C 1
ATOM 621 O O . CYS A 1 84 ? 5.520 -2.329 -10.724 1.00 91.44 84 CYS A O 1
ATOM 623 N N . ALA A 1 85 ? 4.101 -0.987 -11.842 1.00 87.75 85 ALA A N 1
ATOM 624 C CA . ALA A 1 85 ? 4.792 -1.090 -13.117 1.00 87.75 85 ALA A CA 1
ATOM 625 C C . ALA A 1 85 ? 4.833 0.254 -13.856 1.00 87.75 85 ALA A C 1
ATOM 627 O O . ALA A 1 85 ? 3.818 0.730 -14.367 1.00 87.75 85 ALA A O 1
ATOM 628 N N . LEU A 1 86 ? 6.019 0.845 -13.964 1.00 81.38 86 LEU A N 1
ATOM 629 C CA . LEU A 1 86 ? 6.284 1.992 -14.821 1.00 81.38 86 LEU A CA 1
ATOM 630 C C . LEU A 1 86 ? 6.122 1.578 -16.285 1.00 81.38 86 LEU A C 1
ATOM 632 O O . LEU A 1 86 ? 6.768 0.650 -16.778 1.00 81.38 86 LEU A O 1
ATOM 636 N N . ARG A 1 87 ? 5.230 2.264 -16.987 1.00 81.94 87 ARG A N 1
ATOM 637 C CA . ARG A 1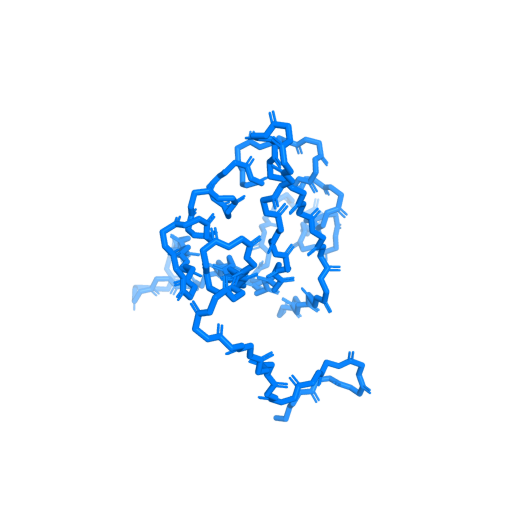 87 ? 5.019 2.087 -18.423 1.00 81.94 87 ARG A CA 1
ATOM 638 C C . ARG A 1 87 ? 5.970 3.005 -19.190 1.00 81.94 87 ARG A C 1
ATOM 640 O O . ARG A 1 87 ? 6.387 4.043 -18.685 1.00 81.94 87 ARG A O 1
ATOM 647 N N . ALA A 1 88 ? 6.251 2.670 -20.449 1.00 75.06 88 ALA A N 1
ATOM 648 C CA . ALA A 1 88 ? 7.098 3.491 -21.323 1.00 75.06 88 ALA A CA 1
ATOM 649 C C . ALA A 1 88 ? 6.572 4.931 -21.527 1.00 75.06 88 ALA A C 1
ATOM 651 O O . ALA A 1 88 ? 7.344 5.824 -21.853 1.00 75.06 88 ALA A O 1
ATOM 652 N N . SER A 1 89 ? 5.275 5.170 -21.294 1.00 75.12 89 SER A N 1
ATOM 653 C CA . SER A 1 89 ? 4.635 6.494 -21.284 1.00 75.12 89 SER A CA 1
ATOM 654 C C . SER A 1 89 ? 5.009 7.373 -20.082 1.00 75.12 89 SER A C 1
ATOM 656 O O . SER A 1 89 ? 4.581 8.521 -20.028 1.00 75.12 89 SER A O 1
ATOM 658 N N . GLY A 1 90 ? 5.742 6.843 -19.097 1.00 71.69 90 GLY A N 1
ATOM 659 C CA . GLY A 1 90 ? 6.056 7.527 -17.838 1.00 71.69 90 GLY A CA 1
ATOM 660 C C . GLY A 1 90 ? 4.955 7.430 -16.777 1.00 71.69 90 GLY A C 1
ATOM 661 O O . GLY A 1 90 ? 5.129 7.924 -15.671 1.00 71.69 90 GLY A O 1
ATOM 662 N N . THR A 1 91 ? 3.829 6.777 -17.078 1.00 76.88 91 THR A N 1
ATOM 663 C CA . THR A 1 91 ? 2.759 6.522 -16.103 1.00 76.88 91 THR A CA 1
ATOM 664 C C . THR A 1 91 ? 3.034 5.245 -15.320 1.00 76.88 91 THR A C 1
ATOM 666 O O . THR A 1 91 ? 3.370 4.219 -15.921 1.00 76.88 91 THR A O 1
ATOM 669 N N . THR A 1 92 ? 2.799 5.263 -14.012 1.00 81.69 92 THR A N 1
ATOM 670 C CA . THR A 1 92 ? 2.912 4.061 -13.180 1.00 81.69 92 THR A CA 1
ATOM 671 C C . THR A 1 92 ? 1.563 3.363 -13.060 1.00 81.69 92 THR A C 1
ATOM 673 O O . THR A 1 92 ? 0.597 3.929 -12.549 1.00 81.69 92 THR A O 1
ATOM 676 N N . ASP A 1 93 ? 1.489 2.126 -13.546 1.00 87.12 93 ASP A N 1
ATOM 677 C CA . ASP A 1 93 ? 0.344 1.257 -13.304 1.00 87.12 93 ASP A CA 1
ATOM 678 C C . ASP A 1 93 ? 0.464 0.617 -11.917 1.00 87.12 93 ASP A C 1
ATOM 680 O O . ASP A 1 93 ? 1.555 0.225 -11.491 1.00 87.12 93 ASP A O 1
ATOM 684 N N . VAL A 1 94 ? -0.656 0.532 -11.203 1.00 91.31 94 VAL A N 1
ATOM 685 C CA . VAL A 1 94 ? -0.711 0.032 -9.827 1.00 91.31 94 VAL A CA 1
ATOM 686 C C . VAL A 1 94 ? -1.884 -0.913 -9.686 1.00 91.31 94 VAL A C 1
ATOM 688 O O . VAL A 1 94 ? -3.034 -0.523 -9.898 1.00 91.31 94 VAL A O 1
ATOM 691 N N . GLN A 1 95 ? -1.588 -2.132 -9.252 1.00 92.38 95 GLN A N 1
ATOM 692 C CA . GLN A 1 95 ? -2.575 -3.176 -9.025 1.00 92.38 95 GLN A CA 1
ATOM 693 C C . GLN A 1 95 ? -2.514 -3.677 -7.587 1.00 92.38 95 GLN A C 1
ATOM 695 O O . GLN A 1 95 ? -1.440 -3.924 -7.043 1.00 92.38 95 GLN A O 1
ATOM 700 N N . VAL A 1 96 ? -3.681 -3.850 -6.967 1.00 92.81 96 VAL A N 1
ATOM 701 C CA . VAL A 1 96 ? -3.796 -4.470 -5.644 1.00 92.81 96 VAL A CA 1
ATOM 702 C C . VAL A 1 96 ? -3.742 -5.980 -5.827 1.00 92.81 96 VAL A C 1
ATOM 704 O O . VAL A 1 96 ? -4.677 -6.568 -6.364 1.00 92.81 96 VAL A O 1
ATOM 707 N N . ILE A 1 97 ? -2.663 -6.605 -5.364 1.00 93.81 97 ILE A N 1
ATOM 708 C CA . ILE A 1 97 ? -2.444 -8.055 -5.498 1.00 93.81 97 ILE A CA 1
ATOM 709 C C . ILE A 1 97 ? -2.640 -8.809 -4.179 1.00 93.81 97 ILE A C 1
ATOM 711 O O . ILE A 1 97 ? -2.665 -10.036 -4.151 1.00 93.81 97 ILE A O 1
ATOM 715 N N . GLY A 1 98 ? -2.806 -8.085 -3.073 1.00 92.12 98 GLY A N 1
ATOM 716 C CA . GLY A 1 98 ? -3.125 -8.663 -1.777 1.00 92.12 98 GLY A CA 1
ATOM 717 C C . GLY A 1 98 ? -3.717 -7.628 -0.834 1.00 92.12 98 GLY A C 1
ATOM 718 O O . GLY A 1 98 ? -3.338 -6.459 -0.853 1.00 92.12 98 GLY A O 1
ATOM 719 N N . ALA A 1 99 ? -4.647 -8.061 0.009 1.00 92.69 99 ALA A N 1
ATOM 720 C CA . ALA A 1 99 ? -5.174 -7.245 1.091 1.00 92.69 99 ALA A CA 1
ATOM 721 C C . ALA A 1 99 ? -5.478 -8.126 2.300 1.00 92.69 99 ALA A C 1
ATOM 723 O O . ALA A 1 99 ? -6.087 -9.192 2.179 1.00 92.69 99 ALA A O 1
ATOM 724 N N . ARG A 1 100 ? -5.082 -7.655 3.477 1.00 92.00 100 ARG A N 1
ATOM 725 C CA . ARG A 1 100 ? -5.390 -8.274 4.759 1.00 92.00 100 ARG A CA 1
ATOM 726 C C . ARG A 1 100 ? -6.012 -7.229 5.666 1.00 92.00 100 ARG A C 1
ATOM 728 O O . ARG A 1 100 ? -5.405 -6.198 5.925 1.00 92.00 100 ARG A O 1
ATOM 735 N N . ILE A 1 101 ? -7.201 -7.528 6.175 1.00 91.88 101 ILE A N 1
ATOM 736 C CA . ILE A 1 101 ? -7.890 -6.716 7.179 1.00 91.88 101 ILE A CA 1
ATOM 737 C C . ILE A 1 101 ? -7.882 -7.497 8.492 1.00 91.88 101 ILE A C 1
ATOM 739 O O . ILE A 1 101 ? -8.175 -8.696 8.476 1.00 91.88 101 ILE A O 1
ATOM 743 N N . ARG A 1 102 ? -7.514 -6.846 9.596 1.00 85.75 102 ARG A N 1
ATOM 744 C CA . ARG A 1 102 ? -7.529 -7.456 10.933 1.00 85.75 102 ARG A CA 1
ATOM 745 C C . ARG A 1 102 ? -8.846 -7.225 11.672 1.00 85.75 102 ARG A C 1
ATOM 747 O O . ARG A 1 102 ? -9.672 -6.391 11.229 1.00 85.75 102 ARG A O 1
#